Protein AF-A0A497BJX2-F1 (afdb_monomer_lite)

Structure (mmCIF, N/CA/C/O backbone):
data_AF-A0A497BJX2-F1
#
_entry.id   AF-A0A497BJX2-F1
#
loop_
_atom_site.group_PDB
_atom_site.id
_atom_site.type_symbol
_atom_site.label_atom_id
_atom_site.label_alt_id
_atom_site.label_comp_id
_atom_site.label_asym_id
_atom_site.label_entity_id
_atom_site.label_seq_id
_atom_site.pdbx_PDB_ins_code
_atom_site.Cartn_x
_atom_site.Cartn_y
_atom_site.Cartn_z
_atom_site.occupancy
_atom_site.B_iso_or_equiv
_atom_site.auth_seq_id
_atom_site.auth_comp_id
_atom_site.auth_asym_id
_atom_site.auth_atom_id
_atom_site.pdbx_PDB_model_num
ATOM 1 N N . ASP A 1 1 ? -19.076 8.437 1.133 1.00 57.22 1 ASP A N 1
ATOM 2 C CA . ASP A 1 1 ? -17.758 8.956 1.514 1.00 57.22 1 ASP A CA 1
ATOM 3 C C . ASP A 1 1 ? -17.189 8.018 2.564 1.00 57.22 1 ASP A C 1
ATOM 5 O O . ASP A 1 1 ? -17.920 7.711 3.503 1.00 57.22 1 ASP A O 1
ATOM 9 N N . GLU A 1 2 ? -15.992 7.469 2.351 1.00 54.97 2 GLU A N 1
ATOM 10 C CA . GLU A 1 2 ? -15.438 6.331 3.123 1.00 54.97 2 GLU A CA 1
ATOM 11 C C . GLU A 1 2 ? -15.368 6.624 4.625 1.00 54.97 2 GLU A C 1
ATOM 13 O O . GLU A 1 2 ? -15.676 5.782 5.467 1.00 54.97 2 GLU A O 1
ATOM 18 N N . VAL A 1 3 ? -15.097 7.885 4.952 1.00 57.16 3 VAL A N 1
ATOM 19 C CA . VAL A 1 3 ? -15.020 8.398 6.320 1.00 57.16 3 VAL A CA 1
ATOM 20 C C . VAL A 1 3 ? -16.382 8.384 7.024 1.00 57.16 3 VAL A C 1
ATOM 22 O O . VAL A 1 3 ? -16.468 8.085 8.208 1.00 57.16 3 VAL A O 1
ATOM 25 N N . THR A 1 4 ? -17.482 8.642 6.304 1.00 53.94 4 THR A N 1
ATOM 26 C CA . THR A 1 4 ? -18.849 8.524 6.855 1.00 53.94 4 THR A CA 1
ATOM 27 C C . THR A 1 4 ? -19.287 7.066 6.984 1.00 53.94 4 THR A C 1
ATOM 29 O O . THR A 1 4 ? -20.121 6.750 7.828 1.00 53.94 4 THR A O 1
ATOM 32 N N . ALA A 1 5 ? -18.757 6.185 6.131 1.00 61.97 5 ALA A N 1
ATOM 33 C CA . ALA A 1 5 ? -19.056 4.757 6.162 1.00 61.97 5 ALA A CA 1
ATOM 34 C C . ALA A 1 5 ? -18.267 4.010 7.252 1.00 61.97 5 ALA A C 1
ATOM 36 O O . ALA A 1 5 ? -18.651 2.898 7.608 1.00 61.97 5 ALA A O 1
ATOM 37 N N . GLY A 1 6 ? -17.186 4.607 7.775 1.00 69.25 6 GLY A N 1
ATOM 38 C CA . GLY A 1 6 ? -16.270 3.939 8.702 1.00 69.25 6 GLY A CA 1
ATOM 39 C C . GLY A 1 6 ? -15.537 2.759 8.056 1.00 69.25 6 GLY A C 1
ATOM 40 O O . GLY A 1 6 ? -15.083 1.860 8.756 1.00 69.25 6 GLY A O 1
ATOM 41 N N . GLU A 1 7 ? -15.452 2.731 6.725 1.00 79.12 7 GLU A N 1
ATOM 42 C CA . GLU A 1 7 ? -14.786 1.679 5.963 1.00 79.12 7 GLU A CA 1
ATOM 43 C C . GLU A 1 7 ? -14.164 2.293 4.707 1.00 79.12 7 GLU A C 1
ATOM 45 O O . GLU A 1 7 ? -14.845 2.956 3.924 1.00 79.12 7 GLU A O 1
ATOM 50 N N . ILE A 1 8 ? -12.873 2.031 4.509 1.00 84.12 8 ILE A N 1
ATOM 51 C CA . ILE A 1 8 ? -12.180 2.259 3.239 1.00 84.12 8 ILE A CA 1
ATOM 52 C C . ILE A 1 8 ? -12.314 0.971 2.430 1.00 84.12 8 ILE A C 1
ATOM 54 O O . ILE A 1 8 ? -11.936 -0.101 2.910 1.00 84.12 8 ILE A O 1
ATOM 58 N N . GLN A 1 9 ? -12.881 1.060 1.225 1.00 87.56 9 GLN A N 1
ATOM 59 C CA . GLN A 1 9 ? -13.273 -0.109 0.421 1.00 87.56 9 GLN A CA 1
ATOM 60 C C . GLN A 1 9 ? -12.339 -0.375 -0.766 1.00 87.56 9 GLN A C 1
ATOM 62 O O . GLN A 1 9 ? -12.661 -1.155 -1.663 1.00 87.56 9 GLN A O 1
ATOM 67 N N . HIS A 1 10 ? -11.171 0.259 -0.773 1.00 87.06 10 HIS A N 1
ATOM 68 C CA . HIS A 1 10 ? -10.175 0.122 -1.825 1.00 87.06 10 HIS A CA 1
ATOM 69 C C . HIS A 1 10 ? -8.748 0.078 -1.268 1.00 87.06 10 HIS A C 1
ATOM 71 O O . HIS A 1 10 ? -8.503 0.305 -0.084 1.00 87.06 10 HIS A O 1
ATOM 77 N N . ALA A 1 11 ? -7.784 -0.224 -2.143 1.00 88.56 11 ALA A N 1
ATOM 78 C CA . ALA A 1 11 ? -6.372 -0.149 -1.789 1.00 88.56 11 ALA A CA 1
ATOM 79 C C . ALA A 1 11 ? -5.931 1.310 -1.628 1.00 88.56 11 ALA A C 1
ATOM 81 O O . ALA A 1 11 ? -6.393 2.188 -2.357 1.00 88.56 11 ALA A O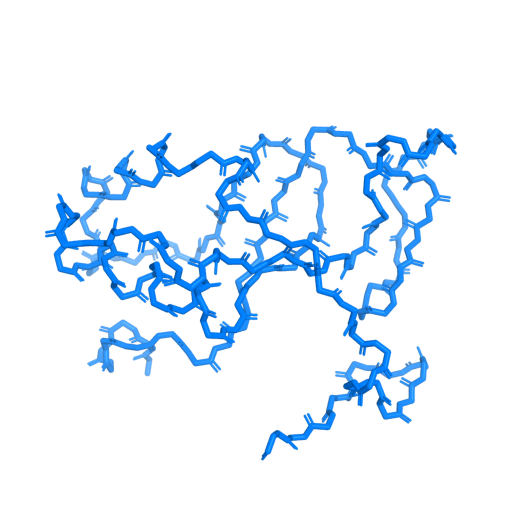 1
ATOM 82 N N . VAL A 1 12 ? -5.032 1.568 -0.685 1.00 90.19 12 VAL A N 1
ATOM 83 C CA . VAL A 1 12 ? -4.564 2.924 -0.362 1.00 90.19 12 VAL A CA 1
ATOM 84 C C . VAL A 1 12 ? -3.280 3.254 -1.132 1.00 90.19 12 VAL A C 1
ATOM 86 O O . VAL A 1 12 ? -2.472 2.374 -1.404 1.00 90.19 12 VAL A O 1
ATOM 89 N N . ARG A 1 13 ? -3.055 4.517 -1.503 1.00 92.19 13 ARG A N 1
ATOM 90 C CA . ARG A 1 13 ? -1.780 4.957 -2.096 1.00 92.19 13 ARG A CA 1
ATOM 91 C C . ARG A 1 13 ? -0.720 5.162 -1.010 1.00 92.19 13 ARG A C 1
ATOM 93 O O . ARG A 1 13 ? -1.007 5.788 0.008 1.00 92.19 13 ARG A O 1
ATOM 100 N N . PHE A 1 14 ? 0.520 4.749 -1.275 1.00 93.94 14 PHE A N 1
ATOM 101 C CA . PHE A 1 14 ? 1.661 5.094 -0.421 1.00 93.94 14 PHE A CA 1
ATOM 102 C C . PHE A 1 14 ? 2.947 5.378 -1.218 1.00 93.94 14 PHE A C 1
ATOM 104 O O . PHE A 1 14 ? 3.003 5.140 -2.431 1.00 93.94 14 PHE A O 1
ATOM 111 N N . THR A 1 15 ? 3.966 5.902 -0.528 1.00 92.88 15 THR A N 1
ATOM 112 C CA . THR A 1 15 ? 5.297 6.199 -1.087 1.00 92.88 15 THR A CA 1
ATOM 113 C C . THR A 1 15 ? 6.422 5.398 -0.428 1.00 92.88 15 THR A C 1
ATOM 115 O O . THR A 1 15 ? 6.302 4.929 0.706 1.00 92.88 15 THR A O 1
ATOM 118 N N . ALA A 1 16 ? 7.540 5.260 -1.140 1.00 94.06 16 ALA A N 1
ATOM 119 C CA . ALA A 1 16 ? 8.782 4.674 -0.636 1.00 94.06 16 ALA A CA 1
ATOM 120 C C . ALA A 1 16 ? 9.982 5.563 -1.010 1.00 94.06 16 ALA A C 1
ATOM 122 O O . ALA A 1 16 ? 9.906 6.274 -2.007 1.00 94.06 16 ALA A O 1
ATOM 123 N N . PRO A 1 17 ? 11.100 5.543 -0.263 1.00 93.69 17 PRO A N 1
ATOM 124 C CA . PRO A 1 17 ? 12.233 6.427 -0.547 1.00 93.69 17 PRO A CA 1
ATOM 125 C C . PRO A 1 17 ? 12.943 6.083 -1.856 1.00 93.69 17 PRO A C 1
ATOM 127 O O . PRO A 1 17 ? 13.379 6.977 -2.575 1.00 93.69 17 PRO A O 1
ATOM 130 N N . GLU A 1 18 ? 13.050 4.792 -2.170 1.00 95.06 18 GLU A N 1
ATOM 131 C CA . GLU A 1 18 ? 13.734 4.296 -3.359 1.00 95.06 18 GLU A CA 1
ATOM 132 C C . GLU A 1 18 ? 12.893 3.210 -4.029 1.00 95.06 18 GLU A C 1
ATOM 134 O O . GLU A 1 18 ? 12.369 2.304 -3.374 1.00 95.06 18 GLU A O 1
ATOM 139 N N . THR A 1 19 ? 12.796 3.296 -5.351 1.00 94.94 19 THR A N 1
ATOM 140 C CA . THR A 1 19 ? 12.083 2.345 -6.205 1.00 94.94 19 THR A CA 1
ATOM 141 C C . THR A 1 19 ? 12.972 1.892 -7.348 1.00 94.94 19 THR A C 1
ATOM 143 O O . THR A 1 19 ? 13.984 2.526 -7.666 1.00 94.94 19 THR A O 1
ATOM 146 N N . ARG A 1 20 ? 12.631 0.750 -7.942 1.00 95.19 20 ARG A N 1
ATOM 147 C CA . ARG A 1 20 ? 13.331 0.242 -9.121 1.00 95.19 20 ARG A CA 1
ATOM 148 C C . ARG A 1 20 ? 12.899 1.026 -10.361 1.00 95.19 20 ARG A C 1
ATOM 150 O O . ARG A 1 20 ? 11.764 1.484 -10.440 1.00 95.19 20 ARG A O 1
ATOM 157 N N . ASN A 1 21 ? 13.775 1.100 -11.354 1.00 95.69 21 ASN A N 1
ATOM 158 C CA . ASN A 1 21 ? 13.478 1.472 -12.733 1.00 95.69 21 ASN A CA 1
ATOM 159 C C . ASN A 1 21 ? 12.661 0.363 -13.419 1.00 95.69 21 ASN A C 1
ATOM 161 O O . ASN A 1 21 ? 13.137 -0.334 -14.316 1.00 95.69 21 ASN A O 1
ATOM 165 N N . ALA A 1 22 ? 11.493 0.091 -12.849 1.00 94.94 22 ALA A N 1
ATOM 166 C CA . ALA A 1 22 ? 10.529 -0.887 -13.299 1.00 94.94 22 ALA A CA 1
ATOM 167 C C . ALA A 1 22 ? 9.180 -0.602 -12.636 1.00 94.94 22 ALA A C 1
ATOM 169 O O . ALA A 1 22 ? 9.105 -0.213 -11.464 1.00 94.94 22 ALA A O 1
ATOM 170 N N . HIS A 1 23 ? 8.120 -0.937 -13.355 1.00 94.44 23 HIS A N 1
ATOM 171 C CA . HIS A 1 23 ? 6.763 -0.945 -12.851 1.00 94.44 23 HIS A CA 1
ATOM 172 C C . HIS A 1 23 ? 6.087 -2.267 -13.178 1.00 94.44 23 HIS A C 1
ATOM 174 O O . HIS A 1 23 ? 6.427 -2.957 -14.141 1.00 94.44 23 HIS A O 1
ATOM 180 N N . ILE A 1 24 ? 5.108 -2.607 -12.356 1.00 94.62 24 ILE A N 1
ATOM 181 C CA . ILE A 1 24 ? 4.171 -3.694 -12.593 1.00 94.62 24 ILE A CA 1
ATOM 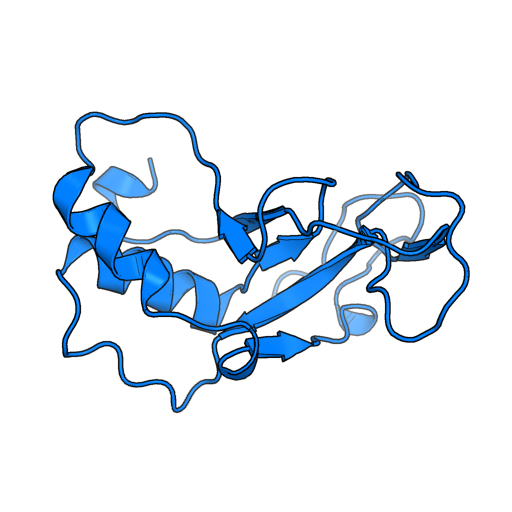182 C C . ILE A 1 24 ? 2.754 -3.132 -12.603 1.00 94.62 24 ILE A C 1
ATOM 184 O O . ILE A 1 24 ? 2.505 -2.023 -12.122 1.00 94.62 24 ILE A O 1
ATOM 188 N N . TRP A 1 25 ? 1.816 -3.887 -13.174 1.00 92.69 25 TRP A N 1
ATOM 189 C CA . TRP A 1 25 ? 0.402 -3.531 -13.103 1.00 92.69 25 TRP A CA 1
ATOM 190 C C . TRP A 1 25 ? -0.004 -3.292 -11.634 1.00 92.69 25 TRP A C 1
ATOM 192 O O . TRP A 1 25 ? 0.397 -4.092 -10.789 1.00 92.69 25 TRP A O 1
ATOM 202 N N . PRO A 1 26 ? -0.767 -2.225 -11.318 1.00 91.75 26 PRO A N 1
ATOM 203 C CA . PRO A 1 26 ? -1.450 -1.307 -12.238 1.00 91.75 26 PRO A CA 1
ATOM 204 C C . PRO A 1 26 ? -0.655 -0.045 -12.626 1.00 91.75 26 PRO A C 1
ATOM 206 O O . PRO A 1 26 ? -1.189 0.808 -13.337 1.00 91.75 26 PRO A O 1
ATOM 209 N N . ALA A 1 27 ? 0.595 0.111 -12.184 1.00 92.44 27 ALA A N 1
ATOM 210 C CA . ALA A 1 27 ? 1.398 1.281 -12.529 1.00 92.44 27 ALA A CA 1
ATOM 211 C C . ALA A 1 27 ? 1.766 1.325 -14.025 1.00 92.44 27 ALA A C 1
ATOM 213 O O . ALA A 1 27 ? 1.641 0.346 -14.767 1.00 92.44 27 ALA A O 1
ATOM 214 N N . ARG A 1 28 ? 2.169 2.520 -14.473 1.00 91.25 28 ARG A N 1
ATOM 215 C CA . ARG A 1 28 ? 2.488 2.862 -15.875 1.00 91.25 28 ARG A CA 1
ATOM 216 C C . ARG A 1 28 ? 3.726 3.746 -16.014 1.00 91.25 28 ARG A C 1
ATOM 218 O O . ARG A 1 28 ? 3.961 4.318 -17.073 1.00 91.25 28 ARG A O 1
ATOM 225 N N . HIS A 1 29 ? 4.456 3.942 -14.926 1.00 91.81 29 HIS A N 1
ATOM 226 C CA . HIS A 1 29 ? 5.613 4.816 -14.898 1.00 91.81 29 HIS A CA 1
ATOM 227 C C . HIS A 1 29 ? 6.647 4.273 -13.922 1.00 91.81 29 HIS A C 1
ATOM 229 O O . HIS A 1 29 ? 6.296 3.620 -12.939 1.00 91.81 29 HIS A O 1
ATOM 235 N N . ASP A 1 30 ? 7.896 4.622 -14.191 1.00 93.50 30 ASP A N 1
ATOM 236 C CA . ASP A 1 30 ? 9.032 4.422 -13.305 1.00 93.50 30 ASP A CA 1
ATOM 237 C C . ASP A 1 30 ? 9.401 5.782 -12.686 1.00 93.50 30 ASP A C 1
ATOM 239 O O . ASP A 1 30 ? 9.125 6.829 -13.279 1.00 93.50 30 ASP A O 1
ATOM 243 N N . ALA A 1 31 ? 10.021 5.793 -11.505 1.00 89.12 31 ALA A N 1
ATOM 244 C CA . ALA A 1 31 ? 10.409 7.038 -10.820 1.00 89.12 31 ALA A CA 1
ATOM 245 C C . ALA A 1 31 ? 11.886 7.064 -10.393 1.00 89.12 31 ALA A C 1
ATOM 247 O O . ALA A 1 31 ? 12.275 7.821 -9.507 1.00 89.12 31 ALA A O 1
ATOM 248 N N . SER A 1 32 ? 12.717 6.197 -10.972 1.00 91.62 32 SER A N 1
ATOM 249 C CA . SER A 1 32 ? 14.095 5.966 -10.536 1.00 91.62 32 SER A CA 1
ATOM 250 C C . SER A 1 32 ? 14.926 5.341 -11.656 1.00 91.62 32 SER A C 1
ATOM 252 O O . SER A 1 32 ? 14.375 4.730 -12.564 1.00 91.62 32 SER A O 1
ATOM 254 N N . GLU A 1 33 ? 16.253 5.448 -11.566 1.00 91.81 33 GLU A N 1
ATOM 255 C CA . GLU A 1 33 ? 17.209 4.747 -12.441 1.00 91.81 33 GLU A CA 1
ATOM 256 C C . GLU A 1 33 ? 17.804 3.480 -11.788 1.00 91.81 33 GLU A C 1
ATOM 258 O O . GLU A 1 33 ? 18.593 2.763 -12.405 1.00 91.81 33 GLU A O 1
ATOM 263 N N . LEU A 1 34 ? 17.433 3.174 -10.538 1.00 94.38 34 LEU A N 1
ATOM 264 C CA . LEU A 1 34 ? 17.971 2.042 -9.775 1.00 94.38 34 LEU A CA 1
ATOM 265 C C . LEU A 1 34 ? 17.485 0.698 -10.328 1.00 94.38 34 LEU A C 1
ATOM 267 O O . LEU A 1 34 ? 16.302 0.509 -10.568 1.00 94.38 34 LEU A O 1
ATOM 271 N N . THR A 1 35 ? 18.364 -0.293 -10.452 1.00 93.56 35 THR A N 1
ATOM 272 C CA . THR A 1 35 ? 18.012 -1.615 -11.018 1.00 93.56 35 THR A CA 1
ATOM 273 C C . THR A 1 35 ? 18.058 -2.761 -10.006 1.00 93.56 35 THR A C 1
ATOM 275 O O . THR A 1 35 ? 17.725 -3.894 -10.344 1.00 93.56 35 THR A O 1
ATOM 278 N N . GLY A 1 36 ? 18.457 -2.477 -8.762 1.00 93.81 36 GLY A N 1
ATOM 279 C CA . GLY A 1 36 ? 18.632 -3.479 -7.711 1.00 93.81 36 GLY A CA 1
ATOM 280 C C . GLY A 1 36 ? 17.333 -4.177 -7.301 1.00 93.81 36 GLY A C 1
ATOM 281 O O . GLY A 1 36 ? 16.278 -3.549 -7.188 1.00 93.81 36 GLY A O 1
ATOM 282 N N . GLU A 1 37 ? 17.415 -5.483 -7.034 1.00 90.75 37 GLU A N 1
ATOM 283 C CA . GLU A 1 37 ? 16.246 -6.287 -6.665 1.00 90.75 37 GLU A CA 1
ATOM 284 C C . GLU A 1 37 ? 15.676 -5.973 -5.275 1.00 90.75 37 GLU A C 1
ATOM 286 O O . GLU A 1 37 ? 14.516 -6.268 -4.994 1.00 90.75 37 GLU A O 1
ATOM 291 N N . GLN A 1 38 ? 16.466 -5.314 -4.428 1.00 91.81 38 GLN A N 1
ATOM 292 C CA . GLN A 1 38 ? 16.040 -4.823 -3.121 1.00 91.81 38 GLN A CA 1
ATOM 293 C C . GLN A 1 38 ? 15.020 -3.678 -3.203 1.00 91.81 38 GLN A C 1
ATOM 295 O O . GLN A 1 38 ? 14.354 -3.388 -2.210 1.00 91.81 38 GLN A O 1
ATOM 300 N N . TYR A 1 39 ? 14.899 -3.023 -4.362 1.00 93.38 39 TYR A N 1
ATOM 301 C CA . TYR A 1 39 ? 13.958 -1.930 -4.569 1.00 93.38 39 TYR A CA 1
ATOM 302 C C . TYR A 1 39 ? 12.639 -2.458 -5.131 1.00 93.38 39 TYR A C 1
ATOM 304 O O . TYR A 1 39 ? 12.664 -3.208 -6.121 1.00 93.38 39 TYR A O 1
ATOM 312 N N . PRO A 1 40 ? 11.489 -2.081 -4.544 1.00 94.56 40 PRO A N 1
ATOM 313 C CA . PRO A 1 40 ? 10.195 -2.458 -5.087 1.00 94.56 40 PRO A CA 1
ATOM 314 C C . PRO A 1 40 ? 9.944 -1.739 -6.427 1.00 94.56 40 PRO A C 1
ATOM 316 O O . PRO A 1 40 ? 10.353 -0.582 -6.586 1.00 94.56 40 PRO A O 1
ATOM 319 N N . PRO A 1 41 ? 9.293 -2.398 -7.401 1.00 96.31 41 PRO A N 1
ATOM 320 C CA . PRO A 1 41 ? 8.814 -1.729 -8.605 1.00 96.31 41 PRO A CA 1
ATOM 321 C C . PRO A 1 41 ? 7.585 -0.865 -8.292 1.00 96.31 41 PRO A C 1
ATOM 323 O O . PRO A 1 41 ? 6.819 -1.169 -7.371 1.00 96.31 41 PRO A O 1
ATOM 326 N N . MET A 1 42 ? 7.354 0.178 -9.091 1.00 96.44 42 MET A N 1
ATOM 327 C CA . MET A 1 42 ? 6.095 0.928 -9.025 1.00 96.44 42 MET A CA 1
ATOM 328 C C . MET A 1 42 ? 4.899 0.006 -9.270 1.00 96.44 42 MET A C 1
ATOM 330 O O . MET A 1 42 ? 4.985 -0.956 -10.032 1.00 96.44 42 MET A O 1
ATOM 334 N N . GLY A 1 43 ? 3.776 0.296 -8.617 1.00 94.69 43 GLY A N 1
ATOM 335 C CA . GLY A 1 43 ? 2.564 -0.517 -8.695 1.00 94.69 43 GLY A CA 1
ATOM 336 C C . GLY A 1 43 ? 2.551 -1.715 -7.752 1.00 94.69 43 GLY A C 1
ATOM 337 O O . GLY A 1 43 ? 1.491 -2.292 -7.569 1.00 94.69 43 GLY A O 1
ATOM 338 N N . GLN A 1 44 ? 3.663 -2.059 -7.091 1.00 96.12 44 GLN A N 1
ATOM 339 C CA . GLN A 1 44 ? 3.673 -3.159 -6.128 1.00 96.12 44 GLN A CA 1
ATOM 340 C C . GLN A 1 44 ? 2.662 -2.935 -5.000 1.00 96.12 44 GLN A C 1
ATOM 342 O O . GLN A 1 44 ? 2.752 -1.957 -4.247 1.00 96.12 44 G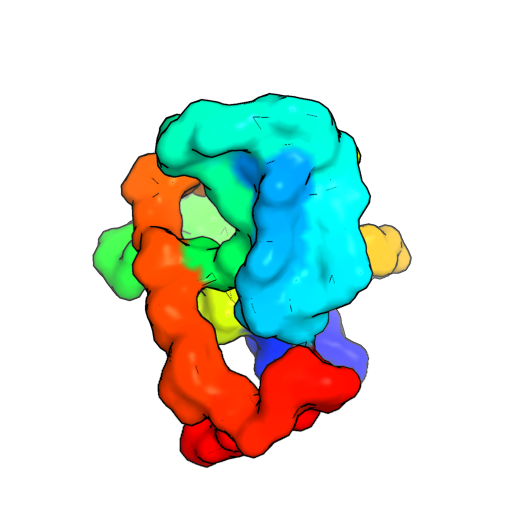LN A O 1
ATOM 347 N N . ARG A 1 45 ? 1.738 -3.890 -4.844 1.00 96.06 45 ARG A N 1
ATOM 348 C CA . ARG A 1 45 ? 0.852 -3.954 -3.684 1.00 96.06 45 ARG A CA 1
ATOM 349 C C . ARG A 1 45 ? 1.518 -4.612 -2.486 1.00 96.06 45 ARG A C 1
ATOM 351 O O . ARG A 1 45 ? 2.115 -5.688 -2.591 1.00 96.06 45 ARG A O 1
ATOM 358 N N . PHE A 1 46 ? 1.314 -3.988 -1.333 1.00 96.56 46 PHE A N 1
ATOM 359 C CA . PHE A 1 46 ? 1.627 -4.515 -0.015 1.00 96.56 46 PHE A CA 1
ATOM 360 C C . PHE A 1 46 ? 0.358 -4.607 0.821 1.00 96.56 46 PHE A C 1
ATOM 362 O O . PHE A 1 46 ? -0.496 -3.724 0.772 1.00 96.56 46 PHE A O 1
ATOM 369 N N . ARG A 1 47 ? 0.222 -5.670 1.605 1.00 96.56 47 ARG A N 1
ATOM 370 C CA . ARG A 1 47 ? -0.932 -5.887 2.483 1.00 96.56 47 ARG A CA 1
ATOM 371 C C . ARG A 1 47 ? -0.467 -6.080 3.911 1.00 96.56 47 ARG A C 1
ATOM 373 O O . ARG A 1 47 ? 0.535 -6.753 4.142 1.00 96.56 47 ARG A O 1
ATOM 380 N N . LEU A 1 48 ? -1.179 -5.478 4.858 1.00 97.25 48 LEU A N 1
ATOM 381 C CA . LEU A 1 48 ? -0.894 -5.671 6.275 1.00 97.25 48 LEU A CA 1
ATOM 382 C C . LEU A 1 48 ? -1.183 -7.131 6.630 1.00 97.25 48 LEU A C 1
ATOM 384 O O . LEU A 1 48 ? -2.234 -7.668 6.269 1.00 97.25 48 LEU A O 1
ATOM 388 N N . ARG A 1 49 ? -0.255 -7.790 7.325 1.00 97.38 49 ARG A N 1
ATOM 389 C CA . ARG A 1 49 ? -0.400 -9.203 7.690 1.00 97.38 49 ARG A CA 1
ATOM 390 C C . ARG A 1 49 ? -1.685 -9.414 8.487 1.00 97.38 49 ARG A C 1
ATOM 392 O O . ARG A 1 49 ? -1.989 -8.672 9.421 1.00 97.38 49 ARG A O 1
ATOM 399 N N . ALA A 1 50 ? -2.408 -10.490 8.177 1.00 94.25 50 ALA A N 1
ATOM 400 C CA . ALA A 1 50 ? -3.678 -10.804 8.834 1.00 94.25 50 ALA A CA 1
ATOM 401 C C . ALA A 1 50 ? -3.555 -10.878 10.371 1.00 94.25 50 ALA A C 1
ATOM 403 O O . ALA A 1 50 ? -4.449 -10.419 11.085 1.00 94.25 50 ALA A O 1
ATOM 404 N N . GLY A 1 51 ? -2.423 -11.398 10.861 1.00 95.62 51 GLY A N 1
ATOM 405 C CA . GLY A 1 51 ? -2.117 -11.548 12.285 1.00 95.62 51 GLY A CA 1
ATOM 406 C C . GLY A 1 51 ? -1.638 -10.284 13.007 1.00 95.62 51 GLY A C 1
ATOM 407 O O . GLY A 1 51 ? -1.400 -10.362 14.206 1.00 95.62 51 GLY A O 1
ATOM 408 N N . PHE A 1 52 ? -1.484 -9.143 12.326 1.00 97.06 52 PHE A N 1
ATOM 409 C CA . PHE A 1 52 ? -1.121 -7.885 12.987 1.00 97.06 52 PHE A CA 1
ATOM 410 C C . PHE A 1 52 ? -2.236 -7.452 13.953 1.00 97.06 52 PHE A C 1
ATOM 412 O O . PHE A 1 52 ? -3.397 -7.372 13.546 1.00 97.06 52 PHE A O 1
ATOM 419 N N . ASP A 1 53 ? -1.930 -7.194 15.221 1.00 95.88 53 ASP A N 1
ATOM 420 C CA . ASP A 1 53 ? -2.946 -6.788 16.198 1.00 95.88 53 ASP A CA 1
ATOM 421 C C . ASP A 1 53 ? -3.270 -5.296 16.054 1.00 95.88 53 ASP A C 1
ATOM 423 O O . ASP A 1 53 ? -2.394 -4.445 16.161 1.00 95.88 53 ASP A O 1
ATOM 427 N N . VAL A 1 54 ? -4.542 -4.984 15.801 1.00 95.50 54 VAL A N 1
ATOM 428 C CA . VAL A 1 54 ? -5.030 -3.606 15.625 1.00 95.50 54 VAL A CA 1
ATOM 429 C C . VAL A 1 54 ? -5.767 -3.086 16.862 1.00 95.50 54 VAL A C 1
ATOM 431 O O . VAL A 1 54 ? -6.146 -1.922 16.898 1.00 95.50 54 VAL A O 1
ATOM 434 N N . SER A 1 55 ? -5.994 -3.924 17.878 1.00 95.00 55 SER A N 1
ATOM 435 C CA . SER A 1 55 ? -6.856 -3.587 19.021 1.00 95.00 55 SER A CA 1
ATOM 436 C C . SER A 1 55 ? -6.322 -2.442 19.888 1.00 95.00 55 SER A C 1
ATOM 438 O O . SER A 1 55 ? -7.104 -1.784 20.571 1.00 95.00 55 SER A O 1
ATOM 440 N N . GLY A 1 56 ? -5.011 -2.184 19.839 1.00 94.69 56 GLY A N 1
ATOM 441 C CA . GLY A 1 56 ? -4.352 -1.101 20.573 1.00 94.69 56 GLY A CA 1
ATOM 442 C C . GLY A 1 56 ? -4.415 0.273 19.901 1.00 94.69 56 GLY A C 1
ATOM 443 O O . GLY A 1 56 ? -3.921 1.234 20.482 1.00 94.69 56 GLY A O 1
ATOM 444 N N . PHE A 1 57 ? -4.989 0.369 18.701 1.00 93.50 57 PHE A N 1
ATOM 445 C CA . PHE A 1 57 ? -5.085 1.613 17.937 1.00 93.50 57 PHE A CA 1
ATOM 446 C C . PHE A 1 57 ? -6.428 2.308 18.165 1.00 93.50 57 PHE A C 1
ATOM 448 O O . PHE A 1 57 ? -7.424 1.659 18.503 1.00 93.50 57 PHE A O 1
ATOM 455 N N . SER A 1 58 ? -6.478 3.614 17.929 1.00 91.56 58 SER A N 1
ATOM 456 C CA . SER A 1 58 ? -7.715 4.395 17.978 1.00 91.56 58 SER A CA 1
ATOM 457 C C . SER A 1 58 ? -8.738 3.894 16.945 1.00 91.56 58 SER A C 1
ATOM 459 O O . SER A 1 58 ? -8.338 3.395 15.887 1.00 91.56 58 SER A O 1
ATOM 461 N N . PRO A 1 59 ? -10.058 3.998 17.204 1.00 88.94 59 PRO A N 1
ATOM 462 C CA . PRO A 1 59 ? -11.093 3.455 16.319 1.00 88.94 59 PRO A CA 1
ATOM 463 C C . PRO A 1 59 ? -10.961 3.896 14.858 1.00 88.94 59 PRO A C 1
ATOM 465 O O . PRO A 1 59 ? -11.149 3.087 13.952 1.00 88.94 59 PRO A O 1
ATOM 468 N N . GLU A 1 60 ? -10.578 5.149 14.617 1.00 84.75 60 GLU A N 1
ATOM 469 C CA . GLU A 1 60 ? -10.354 5.686 13.275 1.00 84.75 60 GLU A CA 1
ATOM 470 C C . GLU A 1 60 ? -9.166 4.986 12.601 1.00 84.75 60 GLU A C 1
ATOM 472 O O . GLU A 1 60 ? -9.259 4.509 11.471 1.00 84.75 60 GLU A O 1
ATOM 477 N N . VAL A 1 61 ? -8.052 4.836 13.316 1.00 89.6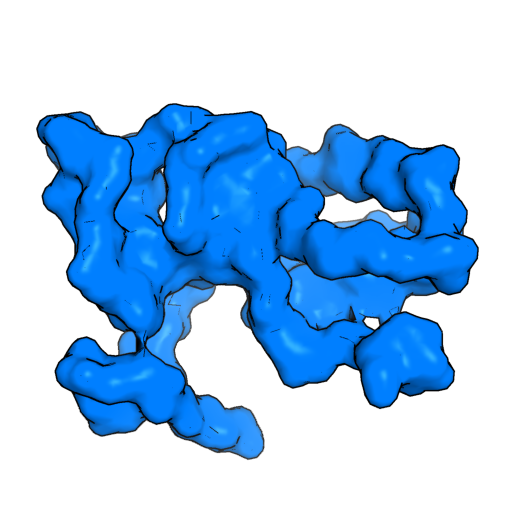9 61 VAL A N 1
ATOM 478 C CA . VAL A 1 61 ? -6.857 4.161 12.795 1.00 89.69 61 VAL A CA 1
ATOM 479 C C . VAL A 1 61 ? -7.142 2.686 12.529 1.00 89.69 61 VAL A C 1
ATOM 481 O O . VAL A 1 61 ? -6.697 2.151 11.514 1.00 89.69 61 VAL A O 1
ATOM 484 N N . GLN A 1 62 ? -7.956 2.034 13.363 1.00 92.31 62 GLN A N 1
ATOM 485 C CA . GLN A 1 62 ? -8.397 0.664 13.107 1.00 92.31 62 GLN A CA 1
ATOM 486 C C . GLN A 1 62 ? -9.111 0.532 11.758 1.00 92.31 62 GLN A C 1
ATOM 488 O O . GLN A 1 62 ? -8.856 -0.445 11.058 1.00 92.31 62 GLN A O 1
ATOM 493 N N . VAL A 1 63 ? -9.930 1.502 11.336 1.00 90.12 63 VAL A N 1
ATOM 494 C CA . VAL A 1 63 ? -10.564 1.488 10.002 1.00 90.12 63 VAL A CA 1
ATOM 495 C C . VAL A 1 63 ? -9.513 1.429 8.891 1.00 90.12 63 VAL A C 1
ATOM 497 O O . VAL A 1 63 ? -9.617 0.601 7.982 1.00 90.12 63 VAL A O 1
ATOM 500 N N . ILE A 1 64 ? -8.463 2.250 8.992 1.00 90.25 64 ILE A N 1
ATOM 501 C CA . ILE A 1 64 ? -7.357 2.265 8.025 1.00 90.25 64 ILE A CA 1
ATOM 502 C C . ILE A 1 64 ? -6.620 0.924 8.045 1.00 90.25 64 ILE A C 1
ATOM 504 O O . ILE A 1 64 ? -6.413 0.316 6.996 1.00 90.25 64 ILE A O 1
ATOM 508 N N . LEU A 1 65 ? -6.259 0.418 9.226 1.00 93.88 65 LEU A N 1
ATOM 509 C CA . LEU A 1 65 ? -5.529 -0.845 9.358 1.00 93.88 65 LEU A CA 1
ATOM 510 C C . LEU A 1 65 ? -6.339 -2.034 8.830 1.00 93.88 65 LEU A C 1
ATOM 512 O O . LEU A 1 65 ? -5.777 -2.926 8.196 1.00 93.88 65 LEU A O 1
ATOM 516 N N . GLN A 1 66 ? -7.658 -2.045 9.031 1.00 93.62 66 GLN A N 1
ATOM 517 C CA . GLN A 1 66 ? -8.539 -3.067 8.462 1.00 93.62 66 GLN A CA 1
ATOM 518 C C . GLN A 1 66 ? -8.583 -2.987 6.932 1.00 93.62 66 GLN A C 1
ATOM 520 O O . GLN A 1 66 ? -8.518 -4.019 6.260 1.00 93.62 66 GLN A O 1
ATOM 525 N N . ALA A 1 67 ? -8.604 -1.784 6.360 1.00 92.19 67 ALA A N 1
ATOM 526 C CA . ALA A 1 67 ? -8.500 -1.610 4.915 1.00 92.19 67 ALA A CA 1
ATOM 527 C C . ALA A 1 67 ? -7.136 -2.066 4.375 1.00 92.19 67 ALA A C 1
ATOM 529 O O . ALA A 1 67 ? -7.079 -2.782 3.376 1.00 92.19 67 ALA A O 1
ATOM 530 N N . LEU A 1 68 ? -6.038 -1.771 5.077 1.00 94.81 68 LEU A N 1
ATOM 531 C CA . LEU A 1 68 ? -4.703 -2.267 4.729 1.00 94.81 68 LEU A CA 1
ATOM 532 C C . LEU A 1 68 ? -4.587 -3.792 4.850 1.00 94.81 68 LEU A C 1
ATOM 534 O O . LEU A 1 68 ? -3.821 -4.400 4.103 1.00 94.81 68 LEU A O 1
ATOM 538 N N . LYS A 1 69 ? -5.344 -4.433 5.747 1.00 95.12 69 LYS A N 1
ATOM 539 C CA . LYS A 1 69 ? -5.440 -5.901 5.807 1.00 95.12 69 LYS A CA 1
ATOM 540 C C . LYS A 1 69 ? -6.251 -6.484 4.662 1.00 95.12 69 LYS A C 1
ATOM 542 O O . LYS A 1 69 ? -5.910 -7.554 4.173 1.00 95.12 69 LYS A O 1
ATOM 547 N N . LYS A 1 70 ? -7.346 -5.836 4.266 1.00 92.88 70 LYS A N 1
ATOM 548 C CA . LYS A 1 70 ? -8.291 -6.381 3.280 1.00 92.88 70 LYS A CA 1
ATOM 549 C C . LYS A 1 70 ? -7.866 -6.074 1.848 1.00 92.88 70 LYS A C 1
ATOM 551 O O . LYS A 1 70 ? -7.761 -6.977 1.023 1.00 92.88 70 LYS A O 1
ATOM 556 N N . TYR A 1 71 ? -7.596 -4.806 1.573 1.00 91.94 71 TYR A N 1
ATOM 557 C CA . TYR A 1 71 ? -7.276 -4.294 0.247 1.00 91.94 71 TYR A CA 1
ATOM 558 C C . TYR A 1 71 ? -5.786 -3.994 0.085 1.00 91.94 71 TYR A C 1
ATOM 560 O O . TYR A 1 71 ? -5.277 -4.067 -1.029 1.00 91.94 71 TYR A O 1
ATOM 568 N N . GLY A 1 72 ? -5.062 -3.718 1.169 1.00 94.00 72 GLY A N 1
ATOM 569 C CA . GLY A 1 72 ? -3.652 -3.346 1.089 1.00 94.00 72 GLY A CA 1
ATOM 570 C C . GLY A 1 72 ? -3.445 -1.935 0.549 1.00 94.00 72 GLY A C 1
ATOM 571 O O . GLY A 1 72 ? -4.340 -1.091 0.569 1.00 94.00 72 GLY A O 1
ATOM 572 N N . MET A 1 73 ? -2.236 -1.680 0.079 1.00 94.75 73 MET A N 1
ATOM 573 C CA . MET A 1 73 ? -1.808 -0.397 -0.447 1.00 94.75 73 MET A CA 1
ATOM 574 C C . MET A 1 73 ? -0.856 -0.568 -1.623 1.00 94.75 73 MET A C 1
ATOM 576 O O . MET A 1 73 ? -0.129 -1.556 -1.698 1.00 94.75 73 MET A O 1
ATOM 580 N N . ILE A 1 74 ? -0.878 0.392 -2.541 1.00 94.88 74 ILE A N 1
ATOM 581 C CA . ILE A 1 74 ? -0.173 0.358 -3.822 1.00 94.88 74 ILE A CA 1
ATOM 582 C C . ILE A 1 74 ? 0.896 1.445 -3.828 1.00 94.88 74 ILE A C 1
ATOM 584 O O . ILE A 1 74 ? 0.615 2.616 -3.545 1.00 94.88 74 ILE A O 1
ATOM 588 N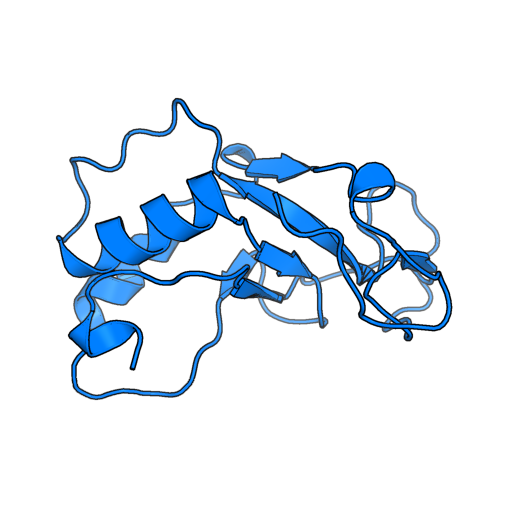 N . LEU A 1 75 ? 2.120 1.041 -4.161 1.00 95.19 75 LEU A N 1
ATOM 589 C CA . LEU A 1 75 ? 3.252 1.942 -4.307 1.00 95.19 75 LEU A CA 1
ATOM 590 C C . LEU A 1 75 ? 3.072 2.780 -5.570 1.00 95.19 75 LEU A C 1
ATOM 592 O O . LEU A 1 75 ? 3.017 2.233 -6.672 1.00 95.19 75 LEU A O 1
ATOM 596 N N . ALA A 1 76 ? 2.973 4.097 -5.412 1.00 92.88 76 ALA A N 1
ATOM 597 C CA . ALA A 1 76 ? 2.641 4.983 -6.527 1.00 92.88 76 ALA A CA 1
ATOM 598 C C . ALA A 1 76 ? 3.610 6.151 -6.722 1.00 92.88 76 ALA A C 1
ATOM 600 O O . ALA A 1 76 ? 3.390 6.935 -7.642 1.00 92.88 76 ALA A O 1
ATOM 601 N N . ASP A 1 77 ? 4.594 6.330 -5.837 1.00 91.12 77 ASP A N 1
ATOM 602 C CA . ASP A 1 77 ? 5.548 7.437 -5.929 1.00 91.12 77 ASP A CA 1
ATOM 603 C C . ASP A 1 77 ? 6.762 7.250 -5.011 1.00 91.12 77 ASP A C 1
ATOM 605 O O . ASP A 1 77 ? 6.740 6.431 -4.081 1.00 91.12 77 ASP A O 1
ATOM 609 N N . ASN A 1 78 ? 7.785 8.071 -5.241 1.00 92.44 78 ASN A N 1
ATOM 610 C CA . ASN A 1 78 ? 8.914 8.212 -4.334 1.00 92.44 78 ASN A CA 1
ATOM 611 C C . ASN A 1 78 ? 8.631 9.287 -3.278 1.00 92.44 78 ASN A C 1
ATOM 613 O O . ASN A 1 78 ? 8.103 10.357 -3.575 1.00 92.44 78 ASN A O 1
ATOM 617 N N . GLY A 1 79 ? 8.998 9.019 -2.030 1.00 90.56 79 GLY A N 1
ATOM 618 C CA . GLY A 1 79 ? 8.736 9.919 -0.912 1.00 90.56 79 GLY A CA 1
ATOM 619 C C . GLY A 1 79 ? 9.138 9.306 0.419 1.00 90.56 79 GLY A C 1
ATOM 620 O O . GLY A 1 79 ? 10.017 8.448 0.483 1.00 90.56 79 GLY A O 1
ATOM 621 N N . ASP A 1 80 ? 8.475 9.725 1.493 1.00 87.81 80 ASP A N 1
ATOM 622 C CA . ASP A 1 80 ? 8.739 9.168 2.815 1.00 87.81 80 ASP A CA 1
ATOM 623 C C . ASP A 1 80 ? 8.389 7.674 2.872 1.00 87.81 80 ASP A C 1
ATOM 625 O O . ASP A 1 80 ? 7.491 7.178 2.186 1.00 87.81 80 ASP A O 1
ATOM 629 N N . SER A 1 81 ? 9.136 6.947 3.699 1.00 89.19 81 SER A N 1
ATOM 630 C CA . SER A 1 81 ? 9.034 5.494 3.824 1.00 89.19 81 SER A CA 1
ATOM 631 C C . SER A 1 81 ? 7.698 5.070 4.423 1.00 89.19 81 SER A C 1
ATOM 633 O O . SER A 1 81 ? 7.358 5.502 5.523 1.00 89.19 81 SER A O 1
ATOM 635 N N . TRP A 1 82 ? 6.966 4.204 3.712 1.00 88.88 82 TRP A N 1
ATOM 636 C CA . TRP A 1 82 ? 5.650 3.686 4.123 1.00 88.88 82 TRP A CA 1
ATOM 637 C C . TRP A 1 82 ? 4.622 4.797 4.379 1.00 88.88 82 TRP A C 1
ATOM 639 O O . TRP A 1 82 ? 3.688 4.632 5.162 1.00 88.88 82 TRP A O 1
ATOM 649 N N . PHE A 1 83 ? 4.792 5.946 3.721 1.00 86.12 83 PHE A N 1
ATOM 650 C CA . PHE A 1 83 ? 3.955 7.109 3.967 1.00 86.12 83 PHE A CA 1
ATOM 651 C C . PHE A 1 83 ? 2.643 7.012 3.192 1.00 86.12 83 PHE A C 1
ATOM 653 O O . PHE A 1 83 ? 2.617 7.013 1.958 1.00 86.12 83 PHE A O 1
ATOM 660 N N . ILE A 1 84 ? 1.545 6.938 3.940 1.00 85.38 84 ILE A N 1
ATOM 661 C CA . ILE A 1 84 ? 0.184 6.966 3.415 1.00 85.38 84 ILE A CA 1
ATOM 662 C C . ILE A 1 84 ? -0.251 8.423 3.300 1.00 85.38 84 ILE A C 1
ATOM 664 O O . ILE A 1 84 ? -0.186 9.185 4.262 1.00 85.38 84 ILE A O 1
ATOM 668 N N . SER A 1 85 ? -0.722 8.797 2.114 1.00 71.69 85 SER A N 1
ATOM 669 C CA . SER A 1 85 ? -1.285 10.122 1.858 1.00 71.69 85 SER A CA 1
ATOM 670 C C . SER A 1 85 ? -2.742 9.986 1.443 1.00 71.69 85 SER A C 1
ATOM 672 O O . SER A 1 85 ? -3.103 9.100 0.670 1.00 71.69 85 SER A O 1
ATOM 674 N N . GLY A 1 86 ? -3.574 10.880 1.960 1.00 70.25 86 GLY A N 1
ATOM 675 C CA . GLY A 1 86 ? -4.989 10.977 1.636 1.00 70.25 86 GLY A CA 1
ATOM 676 C C . GLY A 1 86 ? -5.398 12.435 1.491 1.00 70.25 86 GLY A C 1
ATOM 677 O O . GLY A 1 86 ? -4.603 13.349 1.726 1.00 70.25 86 GLY A O 1
ATOM 678 N N . VAL A 1 87 ? -6.643 12.655 1.087 1.00 61.47 87 VAL A N 1
ATOM 679 C CA . VAL A 1 87 ? -7.226 13.996 1.105 1.00 61.47 87 VAL A CA 1
ATOM 680 C C . VAL A 1 87 ? -7.398 14.413 2.573 1.00 61.47 87 VAL A C 1
ATOM 682 O O . VAL A 1 87 ? -7.957 13.628 3.339 1.00 61.47 87 VAL A O 1
ATOM 685 N N . PRO A 1 88 ? -6.919 15.604 2.983 1.00 58.62 88 PRO A N 1
ATOM 686 C CA . PRO A 1 88 ? -7.170 16.127 4.319 1.00 58.62 88 PRO A CA 1
ATOM 687 C C . PRO A 1 88 ? -8.671 16.194 4.574 1.00 58.62 88 PRO A C 1
ATOM 689 O O . PRO A 1 88 ? -9.413 16.771 3.778 1.00 58.62 88 PRO A O 1
ATOM 692 N N . ASP A 1 89 ? -9.110 15.610 5.677 1.00 63.53 89 ASP A N 1
ATOM 693 C CA . ASP A 1 89 ? -10.517 15.552 6.028 1.00 63.53 89 ASP A CA 1
ATOM 694 C C . ASP A 1 89 ? -10.647 15.724 7.538 1.00 63.53 89 ASP A C 1
ATOM 696 O O . ASP A 1 89 ? -10.076 14.960 8.312 1.00 63.53 89 ASP A O 1
ATOM 700 N N . GLU A 1 90 ? -11.372 16.771 7.941 1.00 63.25 90 GLU A N 1
ATOM 701 C CA . GLU A 1 90 ? -11.518 17.227 9.331 1.00 63.25 90 GLU A CA 1
ATOM 702 C C . GLU A 1 90 ? -12.139 16.174 10.259 1.00 63.25 90 GLU A C 1
ATOM 704 O O . GLU A 1 90 ? -12.104 16.323 11.477 1.00 63.25 90 GLU A O 1
ATOM 709 N N . ARG A 1 91 ? -12.725 15.113 9.695 1.00 69.19 91 ARG A N 1
ATOM 710 C CA . ARG A 1 91 ? -13.279 13.986 10.450 1.00 69.19 91 ARG A CA 1
ATOM 711 C C . ARG A 1 91 ? -12.214 12.998 10.920 1.00 69.19 91 ARG A C 1
ATOM 713 O O . ARG A 1 91 ? -12.527 12.152 11.752 1.00 69.19 91 ARG A O 1
ATOM 720 N N . TRP A 1 92 ? -10.992 13.083 10.399 1.00 73.12 92 TRP A N 1
ATOM 721 C CA . TRP A 1 92 ? -9.854 12.346 10.932 1.00 73.12 92 TRP A CA 1
ATOM 722 C C . TRP A 1 92 ? -9.128 13.203 11.953 1.00 73.12 92 TRP A C 1
ATOM 724 O O . TRP A 1 92 ? -8.713 14.326 11.662 1.00 73.12 92 TRP A O 1
ATOM 734 N N . ASP A 1 93 ? -8.929 12.645 13.139 1.00 75.81 93 ASP A N 1
ATOM 735 C CA . ASP A 1 93 ? -8.046 13.257 14.114 1.00 75.81 93 ASP A CA 1
ATOM 736 C C . ASP A 1 93 ? -6.587 13.030 13.689 1.00 75.81 93 ASP A C 1
ATOM 738 O O . ASP A 1 93 ? -6.091 11.899 13.665 1.00 75.81 93 ASP A O 1
ATOM 742 N N . ASN A 1 94 ? -5.896 14.114 13.332 1.00 75.00 94 ASN A N 1
ATOM 743 C CA . ASN A 1 94 ? -4.490 14.068 12.934 1.00 75.00 94 ASN A CA 1
ATOM 744 C C . ASN A 1 94 ? -3.583 13.518 14.045 1.00 75.00 94 ASN A C 1
ATOM 746 O O . ASN A 1 94 ? -2.578 12.877 13.728 1.00 75.00 94 ASN A O 1
ATOM 750 N N . ASP A 1 95 ? -3.937 13.724 15.317 1.00 80.50 95 ASP A N 1
ATOM 751 C CA . ASP A 1 95 ? -3.171 13.185 16.438 1.00 80.50 95 ASP A CA 1
ATOM 752 C C . ASP A 1 95 ? -3.286 11.655 16.472 1.00 80.50 95 ASP A C 1
ATOM 754 O O . ASP A 1 95 ? -2.282 10.969 16.673 1.00 80.50 95 ASP A O 1
ATOM 758 N N . HIS A 1 96 ? -4.465 11.102 16.167 1.00 82.88 96 HIS A N 1
ATOM 759 C CA . HIS A 1 96 ? -4.646 9.653 16.027 1.00 82.88 96 HIS A CA 1
ATOM 760 C C . HIS A 1 96 ? -3.911 9.112 14.792 1.00 82.88 96 HIS A C 1
ATOM 762 O O . HIS A 1 96 ? -3.292 8.052 14.855 1.00 82.88 96 HIS A O 1
ATOM 768 N N . LEU A 1 97 ? -3.884 9.844 13.671 1.00 84.25 97 LEU A N 1
ATOM 769 C CA . LEU A 1 97 ? -3.160 9.410 12.465 1.00 84.25 97 LEU A CA 1
ATOM 770 C C . LEU A 1 97 ? -1.650 9.229 12.695 1.00 84.25 97 LEU A C 1
ATOM 772 O O . LEU A 1 97 ? -1.009 8.452 11.982 1.00 84.25 97 LEU A O 1
ATOM 776 N N . HIS A 1 98 ? -1.066 9.879 13.707 1.00 86.69 98 HIS A N 1
ATOM 777 C CA . HIS A 1 98 ? 0.322 9.629 14.095 1.00 86.69 98 HIS A CA 1
ATOM 778 C C . HIS A 1 98 ? 0.575 8.197 14.584 1.00 86.69 98 HIS A C 1
ATOM 780 O O . HIS A 1 98 ? 1.715 7.732 14.491 1.00 86.69 98 HIS A O 1
ATOM 786 N N . GLU A 1 99 ? -0.452 7.467 15.027 1.00 90.62 99 GLU A N 1
ATOM 787 C CA . GLU A 1 99 ? -0.329 6.062 15.415 1.00 90.62 99 GLU A CA 1
ATOM 788 C C . GLU A 1 99 ? 0.098 5.164 14.249 1.00 90.62 99 GLU A C 1
ATOM 790 O O . GLU A 1 99 ? 0.773 4.165 14.486 1.00 90.62 99 GLU A O 1
ATOM 795 N N . LEU A 1 100 ? -0.197 5.536 12.994 1.00 89.38 100 LEU A N 1
ATOM 796 C CA . LEU A 1 100 ? 0.232 4.780 11.808 1.00 89.38 100 LEU A CA 1
ATOM 797 C C . LEU A 1 100 ? 1.759 4.625 11.723 1.00 89.38 100 LEU A C 1
ATOM 799 O O . LEU A 1 100 ? 2.243 3.680 11.108 1.00 89.38 100 LEU A O 1
ATOM 803 N N . ARG A 1 101 ? 2.530 5.493 12.394 1.00 88.38 101 ARG A N 1
ATOM 804 C CA . ARG A 1 101 ? 3.996 5.372 12.503 1.00 88.38 101 ARG A CA 1
ATOM 805 C C . ARG A 1 101 ? 4.456 4.136 13.281 1.00 88.38 101 ARG A C 1
ATOM 807 O O . ARG A 1 101 ? 5.630 3.792 13.206 1.00 88.38 101 ARG A O 1
ATOM 814 N N . GLN A 1 102 ? 3.563 3.500 14.039 1.00 91.19 102 GLN A N 1
ATOM 815 C CA . GLN A 1 102 ? 3.831 2.245 14.746 1.00 91.19 102 GLN A CA 1
ATOM 816 C C . GLN A 1 102 ? 3.752 1.022 13.822 1.00 91.19 102 GLN A C 1
ATOM 818 O O . GLN A 1 102 ? 4.112 -0.074 14.239 1.00 91.19 102 GLN A O 1
ATOM 823 N N . VAL A 1 103 ? 3.265 1.186 12.589 1.00 92.56 103 VAL A N 1
ATOM 824 C CA . VAL A 1 103 ? 3.187 0.107 11.604 1.00 92.56 103 VAL A CA 1
ATOM 825 C C . VAL A 1 103 ? 4.454 0.127 10.762 1.00 92.56 103 VAL A C 1
ATOM 827 O O . VAL A 1 103 ? 4.743 1.096 10.060 1.00 92.56 103 VAL A O 1
ATOM 830 N N . HIS A 1 104 ? 5.227 -0.950 10.829 1.00 92.88 104 HIS A N 1
ATOM 831 C CA . HIS A 1 104 ? 6.503 -1.064 10.141 1.00 92.88 104 HIS A CA 1
ATOM 832 C C . HIS A 1 104 ? 6.344 -1.822 8.825 1.00 92.88 104 HIS A C 1
ATOM 834 O O . HIS A 1 104 ? 5.480 -2.681 8.678 1.00 92.88 104 HIS A O 1
ATOM 840 N N . GLY A 1 105 ? 7.258 -1.600 7.877 1.00 90.75 105 GLY A N 1
ATOM 841 C CA . GLY A 1 105 ? 7.291 -2.368 6.627 1.00 90.75 105 GLY A CA 1
ATOM 842 C C . GLY A 1 105 ? 7.345 -3.891 6.821 1.00 90.75 105 GLY A C 1
ATOM 843 O O . GLY A 1 105 ? 6.810 -4.639 6.007 1.00 90.75 105 GLY A O 1
ATOM 844 N N . SER A 1 106 ? 7.931 -4.368 7.926 1.00 94.69 106 SER A N 1
ATOM 845 C CA . SER A 1 106 ? 7.963 -5.791 8.298 1.00 94.69 106 SER A CA 1
ATOM 846 C C . SER A 1 106 ? 6.583 -6.392 8.585 1.00 94.69 106 SER A C 1
ATOM 848 O O . SER A 1 106 ? 6.395 -7.605 8.444 1.00 94.69 106 SER A O 1
ATOM 850 N N . ASP A 1 107 ? 5.614 -5.554 8.950 1.00 96.62 107 ASP A N 1
ATOM 851 C CA . ASP A 1 107 ? 4.237 -5.962 9.223 1.00 96.62 107 ASP A CA 1
ATOM 852 C C . ASP A 1 107 ? 3.445 -6.209 7.938 1.00 96.62 107 ASP A C 1
ATOM 854 O O . ASP A 1 107 ? 2.341 -6.752 7.986 1.00 96.62 107 ASP A O 1
ATOM 858 N N . PHE A 1 108 ? 4.020 -5.868 6.783 1.00 96.62 108 PHE A N 1
ATOM 859 C CA . PHE A 1 108 ? 3.423 -6.083 5.477 1.00 96.62 108 PHE A CA 1
ATOM 860 C C . PHE A 1 108 ? 3.994 -7.312 4.766 1.00 96.62 108 PHE A C 1
ATOM 862 O O . PHE A 1 108 ? 5.083 -7.822 5.051 1.00 96.62 108 PHE A O 1
ATOM 869 N N . GLU A 1 109 ? 3.225 -7.783 3.795 1.00 96.50 109 GLU A N 1
ATOM 870 C CA . GLU A 1 109 ? 3.618 -8.779 2.808 1.00 96.50 109 GLU A CA 1
ATOM 871 C C . GLU A 1 109 ? 3.374 -8.240 1.396 1.00 96.50 109 GLU A C 1
ATOM 873 O O . GLU A 1 109 ? 2.404 -7.515 1.159 1.00 96.50 109 GLU A O 1
ATOM 878 N N . ALA A 1 110 ? 4.260 -8.582 0.460 1.00 94.94 110 ALA A N 1
ATOM 879 C CA . ALA A 1 110 ? 4.047 -8.293 -0.952 1.00 94.94 110 ALA A CA 1
ATOM 880 C C . ALA A 1 110 ? 2.933 -9.195 -1.497 1.00 94.94 110 ALA A C 1
ATOM 882 O O . ALA A 1 110 ? 2.879 -10.387 -1.185 1.00 94.94 110 ALA A O 1
ATOM 883 N N . VAL A 1 111 ? 2.050 -8.620 -2.308 1.00 94.94 111 VAL A N 1
ATOM 884 C CA . VAL A 1 111 ? 0.930 -9.329 -2.931 1.00 94.94 111 VAL A CA 1
ATOM 885 C C . VAL A 1 111 ? 1.189 -9.461 -4.427 1.00 94.94 111 VAL A C 1
ATOM 887 O O . VAL A 1 111 ? 1.557 -8.488 -5.082 1.00 94.94 111 VAL A O 1
ATOM 890 N N . ASP A 1 112 ? 0.981 -10.662 -4.963 1.00 92.62 112 ASP A N 1
ATOM 891 C CA . ASP A 1 112 ? 0.944 -10.889 -6.407 1.00 92.62 112 ASP A CA 1
ATOM 892 C C . ASP A 1 112 ? -0.432 -10.485 -6.956 1.00 92.62 112 ASP A C 1
ATOM 894 O O . ASP A 1 112 ? -1.458 -11.093 -6.639 1.00 92.62 112 ASP A O 1
ATOM 898 N N . GLU A 1 113 ? -0.446 -9.431 -7.767 1.00 88.38 113 GLU A N 1
ATOM 899 C CA . GLU A 1 113 ? -1.653 -8.868 -8.370 1.00 88.38 113 GLU A CA 1
ATOM 900 C C . GLU A 1 113 ? -1.956 -9.415 -9.769 1.00 88.38 113 GLU A C 1
ATOM 902 O O . GLU A 1 113 ? -2.967 -9.041 -10.361 1.00 88.38 113 GLU A O 1
ATOM 907 N N . SER A 1 114 ? -1.135 -10.325 -10.303 1.00 88.38 114 SER A N 1
ATOM 908 C CA . SER A 1 114 ? -1.307 -10.860 -11.662 1.00 88.38 114 SER A CA 1
ATOM 909 C C . SER A 1 114 ? -2.689 -11.479 -11.893 1.00 88.38 114 SER A C 1
ATOM 911 O O . SER A 1 114 ? -3.252 -11.342 -12.976 1.00 88.38 114 SER A O 1
ATOM 913 N N . SER A 1 115 ? -3.272 -12.095 -10.860 1.00 88.94 115 SER A N 1
ATOM 914 C CA . SER A 1 115 ? -4.626 -12.665 -10.901 1.00 88.94 115 SER A CA 1
ATOM 915 C C . SER A 1 115 ? -5.747 -11.622 -10.982 1.00 88.94 115 SER A C 1
ATOM 917 O O . SER A 1 115 ? -6.835 -11.938 -11.456 1.00 88.94 115 SER A O 1
ATOM 919 N N . LEU A 1 116 ? -5.494 -10.385 -10.545 1.00 87.75 116 LEU A N 1
ATOM 920 C CA . LEU A 1 116 ? -6.466 -9.293 -10.587 1.00 87.75 116 LEU A CA 1
ATOM 921 C C . LEU A 1 116 ? -6.462 -8.581 -11.940 1.00 87.75 116 LEU A C 1
ATOM 923 O O . LEU A 1 116 ? -7.458 -7.962 -12.298 1.00 87.75 116 LEU A O 1
ATOM 927 N N . MET A 1 117 ? -5.369 -8.656 -12.694 1.00 92.50 117 MET A N 1
ATOM 928 C CA . MET A 1 117 ? -5.224 -7.963 -13.969 1.00 92.50 117 MET A CA 1
ATOM 929 C C . MET A 1 117 ? -6.167 -8.555 -15.027 1.00 92.50 117 MET A C 1
ATOM 931 O O . MET A 1 117 ? -6.060 -9.726 -15.391 1.00 92.50 117 MET A O 1
ATOM 935 N N . VAL A 1 118 ? -7.092 -7.738 -15.539 1.00 90.50 118 VAL A N 1
ATOM 936 C CA . VAL A 1 118 ? -7.948 -8.119 -16.679 1.00 90.50 118 VAL A CA 1
ATOM 937 C C . VAL A 1 118 ? -7.227 -7.871 -17.999 1.00 90.50 118 VAL A C 1
ATOM 939 O O . VAL A 1 118 ? -7.235 -8.725 -18.881 1.00 90.50 118 VAL A O 1
ATOM 942 N N . ASP A 1 119 ? -6.599 -6.705 -18.121 1.00 87.06 119 ASP A N 1
ATOM 943 C CA . ASP A 1 119 ? -5.870 -6.285 -19.312 1.00 87.06 119 ASP A CA 1
ATOM 944 C C . ASP A 1 119 ? -4.643 -5.458 -18.885 1.00 87.06 119 ASP A C 1
ATOM 946 O O . ASP A 1 119 ? -4.803 -4.524 -18.086 1.00 87.06 119 ASP A O 1
ATOM 950 N N . PRO A 1 120 ? -3.434 -5.786 -19.379 1.00 85.44 120 PRO A N 1
ATOM 951 C CA . PRO A 1 120 ? -2.190 -5.135 -18.973 1.00 85.44 120 PRO A CA 1
ATOM 952 C C . PRO A 1 120 ? -2.102 -3.659 -19.369 1.00 85.44 120 PRO A C 1
ATOM 954 O O . PRO A 1 120 ? -1.428 -2.901 -18.675 1.00 85.44 120 PRO A O 1
ATOM 957 N N . ASP A 1 121 ? -2.817 -3.231 -20.410 1.00 86.94 121 ASP A N 1
ATOM 958 C CA . ASP A 1 121 ? -2.867 -1.847 -20.878 1.00 86.94 121 ASP A CA 1
ATOM 959 C C . ASP A 1 121 ? -4.005 -1.051 -20.216 1.00 86.94 121 ASP A C 1
ATOM 961 O O . ASP A 1 121 ? -4.093 0.167 -20.375 1.00 86.94 121 ASP A O 1
ATOM 965 N N . SER A 1 122 ? -4.795 -1.672 -19.330 1.00 86.38 122 SER A N 1
ATOM 966 C CA . SER A 1 122 ? -5.851 -1.012 -18.545 1.00 86.38 122 SER A CA 1
ATOM 967 C C . SER A 1 122 ? -5.630 -1.052 -17.020 1.00 86.38 122 SER A C 1
ATOM 969 O O . SER A 1 122 ? -4.885 -1.878 -16.492 1.00 86.38 122 SER A O 1
ATOM 971 N N . GLY A 1 123 ? -6.320 -0.173 -16.286 1.00 83.25 123 GLY A N 1
ATOM 972 C CA . GLY A 1 123 ? -6.445 -0.252 -14.822 1.00 83.25 123 GLY A CA 1
ATOM 973 C C . GLY A 1 123 ? -7.578 -1.174 -14.348 1.00 83.25 123 GLY A C 1
ATOM 974 O O . GLY A 1 123 ? -7.959 -1.116 -13.182 1.00 83.25 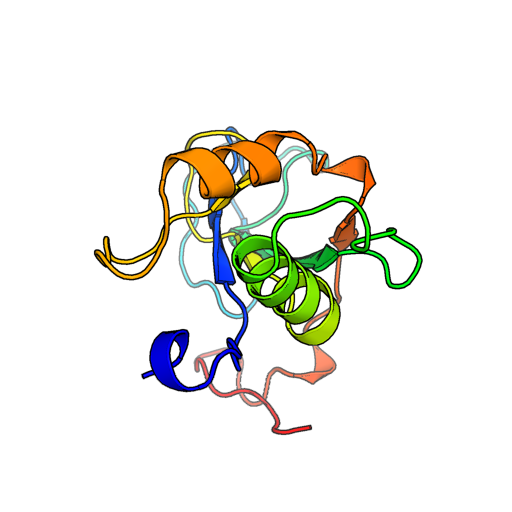123 GLY A O 1
ATOM 975 N N . GLN A 1 124 ? -8.175 -1.970 -15.243 1.00 85.88 124 GLN A N 1
ATOM 976 C CA . GLN A 1 124 ? -9.317 -2.816 -14.914 1.00 85.88 124 GLN A CA 1
ATOM 977 C C . GLN A 1 124 ? -8.872 -4.025 -14.086 1.00 85.88 124 GLN A C 1
ATOM 979 O O . GLN A 1 124 ? -8.019 -4.808 -14.509 1.00 85.88 124 GLN A O 1
ATOM 984 N N . ALA A 1 125 ? -9.491 -4.180 -12.917 1.00 85.94 125 ALA A N 1
ATOM 985 C CA . ALA A 1 125 ? -9.258 -5.290 -12.007 1.00 85.94 125 ALA A CA 1
ATOM 986 C C . ALA A 1 125 ? -10.443 -6.267 -12.014 1.00 85.94 125 ALA A C 1
ATOM 988 O O . ALA A 1 125 ? -11.598 -5.848 -12.135 1.00 85.94 125 ALA A O 1
ATOM 989 N N . GLN A 1 126 ? -10.169 -7.560 -11.846 1.00 84.50 126 GLN A N 1
ATOM 990 C CA . GLN A 1 126 ? -11.197 -8.550 -11.545 1.00 84.50 126 GLN A CA 1
ATOM 991 C C . GLN A 1 126 ? -11.839 -8.192 -10.202 1.00 84.50 126 GLN A C 1
ATOM 993 O O . GLN A 1 126 ? -11.145 -7.928 -9.218 1.00 84.50 126 GLN A O 1
ATOM 998 N N . SER A 1 127 ? -13.170 -8.142 -10.170 1.00 69.00 127 SER A N 1
ATOM 999 C CA . SER A 1 127 ? -13.895 -8.039 -8.905 1.00 69.00 127 SER A CA 1
ATOM 1000 C C . SER A 1 127 ? -13.766 -9.367 -8.147 1.00 69.00 127 SER A C 1
ATOM 1002 O O . SER A 1 127 ? -13.845 -10.413 -8.796 1.00 69.00 127 SER A O 1
ATOM 1004 N N . PRO A 1 128 ? -13.540 -9.341 -6.822 1.00 58.12 128 PRO A N 1
ATOM 1005 C CA . PRO A 1 128 ? -13.555 -10.549 -6.001 1.00 58.12 128 PRO A CA 1
ATOM 1006 C C . PRO A 1 128 ? -14.924 -11.242 -5.991 1.00 58.12 128 PRO A C 1
ATOM 1008 O O . PRO A 1 128 ? -15.950 -10.554 -6.207 1.00 58.12 128 PRO A O 1
#

pLDDT: mean 87.84, std 10.39, range [53.94, 97.38]

Sequence (128 aa):
DEVTAGEIQHAVRFTAPETRNAHIWPARHDASELTGEQYPPMGQRFRLRAGFDVSGFSPEVQVILQALKKYGMILADNGDSWFISGVPDERWDNDHLHELRQVHGSDFEAVDESSLMVDPDSGQAQSP

Radius of gyration: 14.98 Å; chains: 1; bounding box: 38×30×42 Å

Secondary structure (DSSP, 8-state):
-HHHHT---SPEEEEES---S-B-TT----------TTSPPBT-EEEE-TT---TTS-HHHHHHHHHHHHT-EEEEEESSTTEE-----TTS-HHHHGGGGG--GGGEEEE--TTTBS-TTS--B---

Foldseek 3Di:
DCLVVLADPAAFEDAAQDAAQAAAPPDDGAADPHHDPVHHHFFWFKAQDPPDDPPPADSSVSNVNVCSNPHNHGHHYHDYHRDTDDDDDPSDDVVSVVCCVVDDPVRIDTDDQPQQDPDRVDNHGDDD